Protein AF-A0AAD5PCF4-F1 (afdb_monomer_lite)

Sequence (160 aa):
MGFVSIPSSSSATEKKASASSRSYCHETSAQKLHASISFVRCLHQAKAIVGELENLHHSIDVFVTPSMISSIQAYLDTTFNKFIRLCKSLHILLERMYTQSYINNNRFESFKLDIATEWKRASHIRSATTHLLHHAMTRQQLQCSSPINHENNDNNNDHE

Foldseek 3Di:
DDDDDDDDDDDDDDDDPDDDPPPDDPPQQVVLVVLVVVLVVLLVVLVVLLVVLVVLLVPDDLPQDPVNLVVSLVVLVVSVVVSVVSLVVSVVSLVVCVVVVSDDPVVSVVSVVSSVVSVVSSVVSSVSSNVVSVVSVVVVVVVVPDDPPPPPPDDDDDDD

Radius of gyration: 38.48 Å; chains: 1; bounding box: 128×35×132 Å

Organism: NCBI:txid60185

Secondary structure (DSSP, 8-state):
---------------------------SSHHHHHHHHHHHHHHHHHHHHHHHHHHHHHH--TT--HHHHHHHHHHHHHHHHHHHHHHHHHHHHHHHHHHTTSS-HHHHHHHHHHHHHHHHHHHHHHHHHHHHHHHHHHHHHHHTT---------------

Structure (mmCIF, N/CA/C/O backbone):
data_AF-A0AAD5PCF4-F1
#
_entry.id   AF-A0AAD5PCF4-F1
#
loop_
_atom_site.group_PDB
_atom_site.id
_atom_site.type_symbol
_atom_site.label_atom_id
_atom_site.label_alt_id
_atom_site.label_comp_id
_atom_site.label_asym_id
_atom_site.label_entity_id
_atom_site.label_seq_id
_atom_site.pdbx_PDB_ins_code
_atom_site.Cartn_x
_atom_site.Cartn_y
_atom_site.Cartn_z
_atom_site.occupancy
_atom_site.B_iso_or_equiv
_atom_site.auth_seq_id
_atom_site.auth_comp_id
_atom_site.auth_asym_id
_atom_site.auth_atom_id
_atom_site.pdbx_PDB_model_num
ATOM 1 N N . MET A 1 1 ? -74.554 25.782 70.815 1.00 42.31 1 MET A N 1
ATOM 2 C CA . MET A 1 1 ? -75.052 24.390 70.781 1.00 42.31 1 MET A CA 1
ATOM 3 C C . MET A 1 1 ? -75.053 23.927 69.335 1.00 42.31 1 MET A C 1
ATOM 5 O O . MET A 1 1 ? -75.606 24.633 68.506 1.00 42.31 1 MET A O 1
ATOM 9 N N . GLY A 1 2 ? -74.400 22.805 69.040 1.00 39.12 2 GLY A N 1
ATOM 10 C CA . GLY A 1 2 ? -74.301 22.220 67.700 1.00 39.12 2 GLY A CA 1
ATOM 11 C C . GLY A 1 2 ? -73.126 21.248 67.654 1.00 39.12 2 GLY A C 1
ATOM 12 O O . GLY A 1 2 ? -71.978 21.675 67.656 1.00 39.12 2 GLY A O 1
ATOM 13 N N . PHE A 1 3 ? -73.434 19.958 67.750 1.00 38.50 3 PHE A N 1
ATOM 14 C CA . PHE A 1 3 ? -72.510 18.851 67.988 1.00 38.50 3 PHE A CA 1
ATOM 15 C C . PHE A 1 3 ? -71.717 18.428 66.734 1.00 38.50 3 PHE A C 1
ATOM 17 O O . PHE A 1 3 ? -72.280 18.301 65.655 1.00 38.50 3 PHE A O 1
ATOM 24 N N . VAL A 1 4 ? -70.418 18.183 66.952 1.00 45.78 4 VAL A N 1
ATOM 25 C CA . VAL A 1 4 ? -69.634 16.961 66.653 1.00 45.78 4 VAL A CA 1
ATOM 26 C C . VAL A 1 4 ? -69.819 16.273 65.291 1.00 45.78 4 VAL A C 1
ATOM 28 O O . VAL A 1 4 ? -70.884 15.733 65.015 1.00 45.78 4 VAL A O 1
ATOM 31 N N . SER A 1 5 ? -68.712 16.111 64.543 1.00 38.44 5 SER A N 1
ATOM 32 C CA . SER A 1 5 ? -68.189 14.795 64.099 1.00 38.44 5 SER A CA 1
ATOM 33 C C . SER A 1 5 ? -66.832 14.904 63.382 1.00 38.44 5 SER A C 1
ATOM 35 O O . SER A 1 5 ? -66.684 15.644 62.415 1.00 38.44 5 SER A O 1
ATOM 37 N N . ILE A 1 6 ? -65.860 14.121 63.864 1.00 44.09 6 ILE A N 1
ATOM 38 C CA . ILE A 1 6 ? -64.626 13.690 63.178 1.00 44.09 6 ILE A CA 1
ATOM 39 C C . ILE A 1 6 ? -64.839 12.214 62.796 1.00 44.09 6 ILE A C 1
ATOM 41 O O . ILE A 1 6 ? -65.450 11.483 63.579 1.00 44.09 6 ILE A O 1
ATOM 45 N N . PRO A 1 7 ? -64.358 11.762 61.626 1.00 50.09 7 PRO A N 1
ATOM 46 C CA . PRO A 1 7 ? -63.404 10.636 61.593 1.00 50.09 7 PRO A CA 1
ATOM 47 C C . PRO A 1 7 ? -62.241 10.926 60.615 1.00 50.09 7 PRO A C 1
ATOM 49 O O . PRO A 1 7 ? -62.443 11.477 59.540 1.00 50.09 7 PRO A O 1
ATOM 52 N N . SER A 1 8 ? -60.980 10.795 61.034 1.00 38.91 8 SER A N 1
ATOM 53 C CA . SER A 1 8 ? -60.128 9.586 61.027 1.00 38.91 8 SER A CA 1
ATOM 54 C C . SER A 1 8 ? -59.592 9.132 59.655 1.00 38.91 8 SER A C 1
ATOM 56 O O . SER A 1 8 ? -60.324 8.611 58.824 1.00 38.91 8 SER A O 1
ATOM 58 N N . SER A 1 9 ? -58.255 9.237 59.552 1.00 40.00 9 SER A N 1
ATOM 59 C CA . SER A 1 9 ? -57.271 8.307 58.950 1.00 40.00 9 SER A CA 1
ATOM 60 C C . SER A 1 9 ? -57.295 7.963 57.452 1.00 40.00 9 SER A C 1
ATOM 62 O O . SER A 1 9 ? -58.216 7.310 56.986 1.00 40.00 9 SER A O 1
ATOM 64 N N . SER A 1 10 ? -56.172 8.236 56.764 1.00 41.16 10 SER A N 1
ATOM 65 C CA . SER A 1 10 ? -55.361 7.238 56.020 1.00 41.16 10 SER A CA 1
ATOM 66 C C . SER A 1 10 ? -54.107 7.925 55.442 1.00 41.16 10 SER A C 1
ATOM 68 O O . SER A 1 10 ? -54.209 8.915 54.732 1.00 41.16 10 SER A O 1
ATOM 70 N N . SER A 1 11 ? -52.913 7.652 55.971 1.00 41.03 11 SER A N 1
ATOM 71 C CA . SER A 1 11 ? -51.968 6.592 55.570 1.00 41.03 11 SER A CA 1
ATOM 72 C C . SER A 1 11 ? -51.183 6.902 54.290 1.00 41.03 11 SER A C 1
ATOM 74 O O . SER A 1 11 ? -51.730 7.042 53.202 1.00 41.03 11 SER A O 1
ATOM 76 N N . ALA A 1 12 ? -49.868 6.967 54.479 1.00 46.66 12 ALA A N 1
ATOM 77 C CA . ALA A 1 12 ? -48.832 7.101 53.476 1.00 46.66 12 ALA A CA 1
ATOM 78 C C . ALA A 1 12 ? -48.782 5.928 52.478 1.00 46.66 12 ALA A C 1
ATOM 80 O O . ALA A 1 12 ? -49.347 4.863 52.708 1.00 46.66 12 ALA A O 1
ATOM 81 N N . THR A 1 13 ? -47.944 6.141 51.459 1.00 47.44 13 THR A N 1
ATOM 82 C CA . THR A 1 13 ? -47.433 5.215 50.433 1.00 47.44 13 THR A CA 1
ATOM 83 C C . THR A 1 13 ? -48.316 5.015 49.204 1.00 47.44 13 THR A C 1
ATOM 85 O O . THR A 1 13 ? -49.294 4.295 49.239 1.00 47.44 13 THR A O 1
ATOM 88 N N . GLU A 1 14 ? -47.887 5.591 48.077 1.00 42.53 14 GLU A N 1
ATOM 89 C CA . GLU A 1 14 ? -47.589 4.793 46.883 1.00 42.53 14 GLU A CA 1
ATOM 90 C C . GLU A 1 14 ? -46.768 5.610 45.874 1.00 42.53 14 GLU A C 1
ATOM 92 O O . GLU A 1 14 ? -47.250 6.482 45.152 1.00 42.53 14 GLU A O 1
ATOM 97 N N . LYS A 1 15 ? -45.471 5.287 45.826 1.00 50.97 15 LYS A N 1
ATOM 98 C CA . LYS A 1 15 ? -44.619 5.491 44.655 1.00 50.97 15 LYS A CA 1
ATOM 99 C C . LYS A 1 15 ? -45.240 4.710 43.497 1.00 50.97 15 LYS A C 1
ATOM 101 O O . LYS A 1 15 ? -45.105 3.491 43.455 1.00 50.97 15 LYS A O 1
ATOM 106 N N . LYS A 1 16 ? -45.819 5.397 42.516 1.00 46.31 16 LYS A N 1
ATOM 107 C CA . LYS A 1 16 ? -46.051 4.814 41.191 1.00 46.31 16 LYS A CA 1
ATOM 108 C C . LYS A 1 16 ? -45.002 5.345 40.226 1.00 46.31 16 LYS A C 1
ATOM 110 O O . LYS A 1 16 ? -45.181 6.340 39.532 1.00 46.31 16 LYS A O 1
ATOM 115 N N . ALA A 1 17 ? -43.864 4.655 40.243 1.00 46.94 17 ALA A N 1
ATOM 116 C CA . ALA A 1 17 ? -42.947 4.625 39.121 1.00 46.94 17 ALA A CA 1
ATOM 117 C C . ALA A 1 17 ? -43.716 4.053 37.924 1.00 46.94 17 ALA A C 1
ATOM 119 O O . ALA A 1 17 ? -44.019 2.862 37.893 1.00 46.94 17 ALA A O 1
ATOM 120 N N . SER A 1 18 ? -44.074 4.909 36.969 1.00 48.66 18 SER A N 1
ATOM 121 C CA . SER A 1 18 ? -44.573 4.443 35.682 1.00 48.66 18 SER A CA 1
ATOM 122 C C . SER A 1 18 ? -43.368 4.147 34.796 1.00 48.66 18 SER A C 1
ATOM 124 O O . SER A 1 18 ? -42.566 5.030 34.484 1.00 48.66 18 SER A O 1
ATOM 126 N N . ALA A 1 19 ? -43.223 2.857 34.500 1.00 49.22 19 ALA A N 1
ATOM 127 C CA . ALA A 1 19 ? -42.225 2.235 33.646 1.00 49.22 19 ALA A CA 1
ATOM 128 C C . ALA A 1 19 ? -42.011 3.051 32.357 1.00 49.22 19 ALA A C 1
ATOM 130 O O . ALA A 1 19 ? -42.943 3.377 31.635 1.00 49.22 19 ALA A O 1
ATOM 131 N N . SER A 1 20 ? -40.789 3.503 32.088 1.00 49.22 20 SER A N 1
ATOM 132 C CA . SER A 1 20 ? -39.790 2.701 31.376 1.00 49.22 20 SER A CA 1
ATOM 133 C C . SER A 1 20 ? -40.306 2.162 30.036 1.00 49.22 20 SER A C 1
ATOM 135 O O . SER A 1 20 ? -40.580 0.977 29.900 1.00 49.22 20 SER A O 1
ATOM 137 N N . SER A 1 21 ? -40.296 3.016 29.012 1.00 43.09 21 SER A N 1
ATOM 138 C CA . SER A 1 21 ? -39.834 2.601 27.679 1.00 43.09 21 SER A CA 1
ATOM 139 C C . SER A 1 21 ? -38.385 3.047 27.511 1.00 43.09 21 SER A C 1
ATOM 141 O O . SER A 1 21 ? -38.020 3.882 26.689 1.00 43.09 21 SER A O 1
ATOM 143 N N . ARG A 1 22 ? -37.544 2.501 28.390 1.00 44.94 22 ARG A N 1
ATOM 144 C CA . ARG A 1 22 ? -36.097 2.471 28.244 1.00 44.94 22 ARG A CA 1
ATOM 145 C C . ARG A 1 22 ? -35.776 1.539 27.068 1.00 44.94 22 ARG A C 1
ATOM 147 O O . ARG A 1 22 ? -35.566 0.349 27.265 1.00 44.94 22 ARG A O 1
ATOM 154 N N . SER A 1 23 ? -35.722 2.083 25.852 1.00 41.94 23 SER A N 1
ATOM 155 C CA . SER A 1 23 ? -35.051 1.453 24.705 1.00 41.94 23 SER A CA 1
ATOM 156 C C . SER A 1 23 ? -33.542 1.431 24.976 1.00 41.94 23 SER A C 1
ATOM 158 O O . SER A 1 23 ? -32.796 2.276 24.489 1.00 41.94 23 SER A O 1
ATOM 160 N N . TYR A 1 24 ? -33.089 0.528 25.845 1.00 45.25 24 TYR A N 1
ATOM 161 C CA . TYR A 1 24 ? -31.673 0.373 26.165 1.00 45.25 24 TYR A CA 1
ATOM 162 C C . TYR A 1 24 ? -31.064 -0.660 25.219 1.00 45.25 24 TYR A C 1
ATOM 164 O O . TYR A 1 24 ? -31.186 -1.864 25.405 1.00 45.25 24 TYR A O 1
ATOM 172 N N . CYS A 1 25 ? -30.408 -0.125 24.191 1.00 46.97 25 CYS A N 1
ATOM 173 C CA . CYS A 1 25 ? -29.081 -0.528 23.738 1.00 46.97 25 CYS A CA 1
ATOM 174 C C . CYS A 1 25 ? -28.817 -2.037 23.602 1.00 46.97 25 CYS A C 1
ATOM 176 O O . CYS A 1 25 ? -27.938 -2.577 24.270 1.00 46.97 25 CYS A O 1
ATOM 178 N N . HIS A 1 26 ? -29.443 -2.691 22.623 1.00 45.88 26 HIS A N 1
ATOM 179 C CA . HIS A 1 26 ? -28.928 -3.960 22.082 1.00 45.88 26 HIS A CA 1
ATOM 180 C C . HIS A 1 26 ? -27.816 -3.747 21.033 1.00 45.88 26 HIS A C 1
ATOM 182 O O . HIS A 1 26 ? -27.588 -4.556 20.137 1.00 45.88 26 HIS A O 1
ATOM 188 N N . GLU A 1 27 ? -27.110 -2.624 21.139 1.00 55.06 27 GLU A N 1
ATOM 189 C CA . GLU A 1 27 ? -26.224 -2.088 20.109 1.00 55.06 27 GLU A CA 1
ATOM 190 C C . GLU A 1 27 ? -24.753 -2.545 20.281 1.00 55.06 27 GLU A C 1
ATOM 192 O O . GLU A 1 27 ? -23.856 -2.189 19.526 1.00 55.06 27 GLU A O 1
ATOM 197 N N . THR A 1 28 ? -24.478 -3.399 21.267 1.00 69.75 28 THR A N 1
ATOM 198 C CA . THR A 1 28 ? -23.172 -3.447 21.946 1.00 69.75 28 THR A CA 1
ATOM 199 C C . THR A 1 28 ? -22.238 -4.606 21.571 1.00 69.75 28 THR A C 1
ATOM 201 O O . THR A 1 28 ? -21.072 -4.578 21.962 1.00 69.75 28 THR A O 1
ATOM 204 N N . SER A 1 29 ? -22.673 -5.590 20.775 1.00 74.88 29 SER A N 1
ATOM 205 C CA . SER A 1 29 ? -21.820 -6.718 20.332 1.00 74.88 29 SER A CA 1
ATOM 206 C C . SER A 1 29 ? -21.779 -6.877 18.811 1.00 74.88 29 S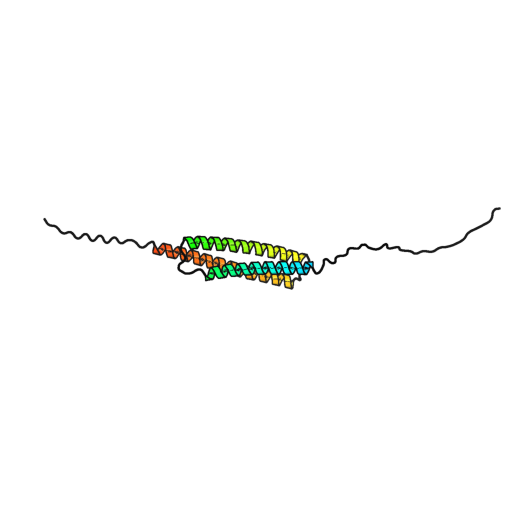ER A C 1
ATOM 208 O O . SER A 1 29 ? -20.699 -6.946 18.219 1.00 74.88 29 SER A O 1
ATOM 210 N N . ALA A 1 30 ? -22.942 -6.822 18.153 1.00 84.06 30 ALA A N 1
ATOM 211 C CA . ALA A 1 30 ? -23.038 -6.935 16.698 1.00 84.06 30 ALA A CA 1
ATOM 212 C C . ALA A 1 30 ? -22.248 -5.830 15.973 1.00 84.06 30 ALA A C 1
ATOM 214 O O . ALA A 1 30 ? -21.545 -6.110 15.004 1.00 84.06 30 ALA A O 1
ATOM 215 N N . GLN A 1 31 ? -22.279 -4.592 16.481 1.00 82.75 31 GLN A N 1
ATOM 216 C CA . GLN A 1 31 ? -21.505 -3.484 15.912 1.00 82.75 31 GLN A CA 1
ATOM 217 C C . GLN A 1 31 ? -19.993 -3.659 16.093 1.00 82.75 31 GLN A C 1
ATOM 219 O O . GLN A 1 31 ? -19.235 -3.406 15.157 1.00 82.75 31 GLN A O 1
ATOM 224 N N . LYS A 1 32 ? -19.547 -4.153 17.259 1.00 86.31 32 LYS A N 1
ATOM 225 C CA . LYS A 1 32 ? -18.126 -4.450 17.521 1.00 86.31 32 LYS A CA 1
ATOM 226 C C . LYS A 1 32 ? -17.601 -5.512 16.559 1.00 86.31 32 LYS A C 1
ATOM 228 O O . LYS A 1 32 ? -16.517 -5.364 15.987 1.00 86.31 32 LYS A O 1
ATOM 233 N N . LEU A 1 33 ? -18.394 -6.565 16.359 1.00 87.25 33 LEU A N 1
ATOM 234 C CA . LEU A 1 33 ? -18.087 -7.644 15.430 1.00 87.25 33 LEU A CA 1
ATOM 235 C C . LEU A 1 33 ? -18.060 -7.136 13.985 1.00 87.25 33 LEU A C 1
ATOM 237 O O . LEU A 1 33 ? -17.086 -7.376 13.277 1.00 87.25 33 LEU A O 1
ATOM 241 N N . HIS A 1 34 ? -19.071 -6.372 13.567 1.00 88.81 34 HIS A N 1
ATOM 242 C CA . HIS A 1 34 ? -19.147 -5.807 12.221 1.00 88.81 34 HIS A CA 1
ATOM 243 C C . HIS A 1 34 ? -17.971 -4.865 11.914 1.00 88.81 34 HIS A C 1
ATOM 245 O O . HIS A 1 34 ? -17.368 -4.957 10.842 1.00 88.81 34 HIS A O 1
ATOM 251 N N . ALA A 1 35 ? -17.595 -3.997 12.859 1.00 88.75 35 ALA A N 1
ATOM 252 C CA . ALA A 1 35 ? -16.436 -3.115 12.725 1.00 88.75 35 ALA A CA 1
ATOM 253 C C . ALA A 1 35 ? -15.130 -3.914 12.598 1.00 88.75 35 ALA A C 1
ATOM 255 O O . ALA A 1 35 ? -14.340 -3.662 11.691 1.00 88.75 35 ALA A O 1
ATOM 256 N N . SER A 1 36 ? -14.948 -4.936 13.439 1.00 89.56 36 SER A N 1
ATOM 257 C CA . SER A 1 36 ? -13.776 -5.818 13.382 1.00 89.56 36 SER A CA 1
ATOM 258 C C . SER A 1 36 ? -13.689 -6.585 12.062 1.00 89.56 36 SER A C 1
ATOM 260 O O . SER A 1 36 ? -12.617 -6.651 11.466 1.00 89.56 36 SER A O 1
ATOM 262 N N . ILE A 1 37 ? -14.807 -7.123 11.566 1.00 90.75 37 ILE A N 1
ATOM 263 C CA . ILE A 1 37 ? -14.866 -7.807 10.266 1.00 90.75 37 ILE A CA 1
ATOM 264 C C . ILE A 1 37 ? -14.515 -6.832 9.139 1.00 90.75 37 ILE A C 1
ATOM 266 O O . ILE A 1 37 ? -13.705 -7.158 8.275 1.00 90.75 37 ILE A O 1
ATOM 270 N N . SER A 1 38 ? -15.090 -5.629 9.156 1.00 90.44 38 SER A N 1
ATOM 271 C CA . SER A 1 38 ? -14.829 -4.601 8.141 1.00 90.44 38 SER A CA 1
ATOM 272 C C . SER A 1 38 ? -13.357 -4.191 8.122 1.00 90.44 38 SER A C 1
ATOM 274 O O . SER A 1 38 ? -12.755 -4.102 7.052 1.00 90.44 38 SER A O 1
ATOM 276 N N . PHE A 1 39 ? -12.754 -4.020 9.302 1.00 94.62 39 PHE A N 1
ATOM 277 C CA . PHE A 1 39 ? -11.331 -3.734 9.442 1.00 94.62 39 PHE A CA 1
ATOM 278 C C . PHE A 1 39 ? -10.469 -4.857 8.861 1.00 94.62 39 PHE A C 1
ATOM 280 O O . PHE A 1 39 ? -9.618 -4.598 8.014 1.00 94.62 39 PHE A O 1
ATOM 287 N N . VAL A 1 40 ? -10.729 -6.111 9.245 1.00 95.06 40 VAL A N 1
ATOM 288 C CA . VAL A 1 40 ? -9.964 -7.270 8.755 1.00 95.06 40 VAL A CA 1
ATOM 289 C C . VAL A 1 40 ? -10.090 -7.423 7.238 1.00 95.06 40 VAL A C 1
ATOM 291 O O . VAL A 1 40 ? -9.096 -7.694 6.568 1.00 95.06 40 VAL A O 1
ATOM 294 N N . ARG A 1 41 ? -11.278 -7.192 6.665 1.00 94.62 41 ARG A N 1
ATOM 295 C CA . ARG A 1 41 ? -11.478 -7.213 5.206 1.00 94.62 41 ARG A CA 1
ATOM 296 C C . ARG A 1 41 ? -10.662 -6.131 4.503 1.00 94.62 41 ARG A C 1
ATOM 298 O O . ARG A 1 41 ? -10.036 -6.415 3.487 1.00 94.62 41 ARG A O 1
ATOM 305 N N . CYS A 1 42 ? -10.638 -4.918 5.049 1.00 95.00 42 CYS A N 1
ATOM 306 C CA . CYS A 1 42 ? -9.844 -3.819 4.502 1.00 95.00 42 CYS A CA 1
ATOM 307 C C . CYS A 1 42 ? -8.332 -4.094 4.632 1.00 95.00 42 CYS A C 1
ATOM 309 O O . CYS A 1 42 ? -7.572 -3.866 3.693 1.00 95.00 42 CYS A O 1
ATOM 311 N N . LEU A 1 43 ? -7.892 -4.691 5.746 1.00 96.88 43 LEU A N 1
ATOM 312 C CA . LEU A 1 43 ? -6.502 -5.1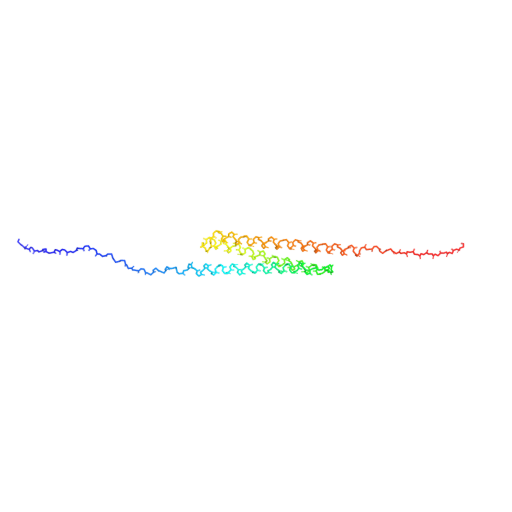07 5.938 1.00 96.88 43 LEU A CA 1
ATOM 313 C C . LEU A 1 43 ? -6.106 -6.193 4.930 1.00 96.88 43 LEU A C 1
ATOM 315 O O . LEU A 1 43 ? -5.024 -6.137 4.353 1.00 96.88 43 LEU A O 1
ATOM 319 N N . HIS A 1 44 ? -6.996 -7.148 4.662 1.00 96.88 44 HIS A N 1
ATOM 320 C CA . HIS A 1 44 ? -6.778 -8.164 3.636 1.00 96.88 44 HIS A CA 1
ATOM 321 C C . HIS A 1 44 ? -6.664 -7.555 2.230 1.00 96.88 44 HIS A C 1
ATOM 323 O O . HIS A 1 44 ? -5.819 -7.977 1.447 1.00 96.88 44 HIS A O 1
ATOM 329 N N . GLN A 1 45 ? -7.467 -6.537 1.906 1.00 96.88 45 GLN A N 1
ATOM 330 C CA . GLN A 1 45 ? -7.331 -5.802 0.643 1.00 96.88 45 GLN A CA 1
ATOM 331 C C . GLN A 1 45 ? -5.980 -5.085 0.541 1.00 96.88 45 GLN A C 1
ATOM 333 O O . GLN A 1 45 ? -5.344 -5.138 -0.508 1.00 96.88 45 GLN A O 1
ATOM 338 N N . ALA A 1 46 ? -5.511 -4.465 1.628 1.00 97.56 46 ALA A N 1
ATOM 339 C CA . ALA A 1 46 ? -4.183 -3.860 1.659 1.00 97.56 46 ALA A CA 1
ATOM 340 C C . ALA A 1 46 ? -3.087 -4.910 1.398 1.00 97.56 46 ALA A C 1
ATOM 342 O O . ALA A 1 46 ? -2.238 -4.690 0.539 1.00 97.56 46 ALA A O 1
ATOM 343 N N . LYS A 1 47 ? -3.161 -6.078 2.052 1.00 97.94 47 LYS A N 1
ATOM 344 C CA . LYS A 1 47 ? -2.244 -7.212 1.824 1.00 97.94 47 LYS A CA 1
ATOM 345 C C . LYS A 1 47 ? -2.264 -7.714 0.381 1.00 97.94 47 LYS A C 1
ATOM 347 O O . LYS A 1 47 ? -1.207 -7.990 -0.177 1.00 97.94 47 LYS A O 1
ATOM 352 N N . ALA A 1 48 ? -3.445 -7.808 -0.229 1.00 98.06 48 ALA A N 1
ATOM 353 C CA . ALA A 1 48 ? -3.581 -8.215 -1.625 1.00 98.06 48 ALA A CA 1
ATOM 354 C C . ALA A 1 48 ? -2.853 -7.243 -2.566 1.00 98.06 48 ALA A C 1
ATOM 356 O O . ALA A 1 48 ? -2.091 -7.684 -3.419 1.00 98.06 48 ALA A O 1
ATOM 357 N N . ILE A 1 49 ? -2.996 -5.932 -2.344 1.00 97.75 49 ILE A N 1
ATOM 358 C CA . ILE A 1 49 ? -2.280 -4.919 -3.131 1.00 97.75 49 ILE A CA 1
ATOM 359 C C . ILE A 1 49 ? -0.764 -5.029 -2.938 1.00 97.75 49 ILE A C 1
ATOM 361 O O . ILE A 1 49 ? -0.021 -4.915 -3.908 1.00 97.75 49 ILE A O 1
ATOM 365 N N . VAL A 1 50 ? -0.282 -5.276 -1.714 1.00 97.94 50 VAL A N 1
ATOM 366 C CA . VAL A 1 50 ? 1.154 -5.531 -1.494 1.00 97.94 50 VAL A CA 1
ATOM 367 C C . VAL A 1 50 ? 1.613 -6.757 -2.285 1.00 97.94 50 VAL A C 1
ATOM 369 O O . VAL A 1 50 ? 2.644 -6.689 -2.944 1.00 97.94 50 VAL A O 1
ATOM 372 N N . GLY A 1 51 ? 0.824 -7.834 -2.295 1.00 97.62 51 GLY A N 1
ATOM 373 C CA . GLY A 1 51 ? 1.095 -9.014 -3.119 1.00 97.62 51 GLY A CA 1
ATOM 374 C C . GLY A 1 51 ? 1.132 -8.712 -4.622 1.00 97.62 51 GLY A C 1
ATOM 375 O O . GLY A 1 51 ? 2.011 -9.203 -5.322 1.00 97.62 51 GLY A O 1
ATOM 376 N N . GLU A 1 52 ? 0.243 -7.857 -5.130 1.00 97.12 52 GLU A N 1
ATOM 377 C CA . GLU A 1 52 ? 0.289 -7.399 -6.527 1.00 97.12 52 GLU A CA 1
ATOM 378 C C . GLU A 1 52 ? 1.575 -6.622 -6.838 1.00 97.12 52 GLU A C 1
ATOM 380 O O . GLU A 1 52 ? 2.181 -6.832 -7.888 1.00 97.12 52 GLU A O 1
ATOM 385 N N . LEU A 1 53 ? 2.011 -5.746 -5.926 1.00 97.12 53 LEU A N 1
ATOM 386 C CA . LEU A 1 53 ? 3.264 -5.002 -6.071 1.00 97.12 53 LEU A CA 1
ATOM 387 C C . LEU A 1 53 ? 4.483 -5.931 -6.062 1.00 97.12 53 LEU A C 1
ATOM 389 O O . LEU A 1 53 ? 5.422 -5.712 -6.825 1.00 97.12 53 LEU A O 1
ATOM 393 N N . GLU A 1 54 ? 4.478 -6.972 -5.230 1.00 96.88 54 GLU A N 1
ATOM 394 C CA . GLU A 1 54 ? 5.535 -7.987 -5.237 1.00 96.88 54 GLU A CA 1
ATOM 395 C C . GLU A 1 54 ? 5.542 -8.800 -6.517 1.00 96.88 54 GLU A C 1
ATOM 397 O O . GLU A 1 54 ? 6.603 -9.016 -7.092 1.00 96.88 54 GLU A O 1
ATOM 402 N N . ASN A 1 55 ? 4.381 -9.252 -6.981 1.00 95.81 55 ASN A N 1
ATOM 403 C CA . ASN A 1 55 ? 4.291 -10.011 -8.223 1.00 95.81 55 ASN A CA 1
ATOM 404 C C . ASN A 1 55 ? 4.796 -9.178 -9.400 1.00 95.81 55 ASN A C 1
ATOM 406 O O . ASN A 1 55 ? 5.559 -9.681 -10.221 1.00 95.81 55 ASN A O 1
ATOM 410 N N . LEU A 1 56 ? 4.441 -7.888 -9.431 1.00 94.62 56 LEU A N 1
ATOM 411 C CA . LEU A 1 56 ? 5.008 -6.948 -10.386 1.00 94.62 56 LEU A CA 1
ATOM 412 C C . LEU A 1 56 ? 6.532 -6.922 -10.268 1.00 94.62 56 LEU A C 1
ATOM 414 O O . LEU A 1 56 ? 7.201 -7.157 -11.265 1.00 94.62 56 LEU A O 1
ATOM 418 N N . HIS A 1 57 ? 7.076 -6.696 -9.070 1.00 94.69 57 HIS A N 1
ATOM 419 C CA . HIS A 1 57 ? 8.519 -6.636 -8.837 1.00 94.69 57 HIS A CA 1
ATOM 420 C C . HIS A 1 57 ? 9.260 -7.874 -9.364 1.00 94.69 57 HIS A C 1
ATOM 422 O O . HIS A 1 57 ? 10.256 -7.730 -10.066 1.00 94.69 57 HIS A O 1
ATOM 428 N N . HIS A 1 58 ? 8.748 -9.075 -9.083 1.00 93.25 58 HIS A N 1
ATOM 429 C CA . HIS A 1 58 ? 9.345 -10.330 -9.548 1.00 93.25 58 HIS A CA 1
ATOM 430 C C . HIS A 1 58 ? 9.186 -10.562 -11.056 1.00 93.25 58 HIS A C 1
ATOM 432 O O . HIS A 1 58 ? 9.980 -11.287 -11.644 1.00 93.25 58 HIS A O 1
ATOM 438 N N . SER A 1 59 ? 8.165 -9.973 -11.685 1.00 91.19 59 SER A N 1
ATOM 439 C CA . SER A 1 59 ? 7.915 -10.122 -13.124 1.00 91.19 59 SER A CA 1
ATOM 440 C C . SER A 1 59 ? 8.793 -9.232 -14.009 1.00 91.19 59 SER A C 1
ATOM 442 O O . SER A 1 59 ? 8.796 -9.402 -15.228 1.00 91.19 59 SER A O 1
ATOM 444 N N . ILE A 1 60 ? 9.515 -8.267 -13.429 1.00 91.12 60 ILE A N 1
ATOM 445 C CA . ILE A 1 60 ? 10.358 -7.357 -14.205 1.00 91.12 60 ILE A CA 1
ATOM 446 C C . ILE A 1 60 ? 11.663 -8.070 -14.569 1.00 91.12 60 ILE A C 1
ATOM 448 O O . ILE A 1 60 ? 12.502 -8.335 -13.712 1.00 91.12 60 ILE A O 1
ATOM 452 N N . ASP A 1 61 ? 11.824 -8.351 -15.859 1.00 78.75 61 ASP A N 1
ATOM 453 C CA . ASP A 1 61 ? 12.999 -9.011 -16.433 1.00 78.75 61 ASP A CA 1
ATOM 454 C C . ASP A 1 61 ? 14.029 -7.998 -16.985 1.00 78.75 61 ASP A C 1
ATOM 456 O O . ASP A 1 61 ? 13.786 -6.795 -17.072 1.00 78.75 61 ASP A O 1
ATOM 460 N N . VAL A 1 62 ? 15.203 -8.476 -17.393 1.00 70.75 62 VAL A N 1
ATOM 461 C CA . VAL A 1 62 ? 16.322 -7.683 -17.927 1.00 70.75 62 VAL A CA 1
ATOM 462 C C . VAL A 1 62 ? 15.981 -6.999 -19.265 1.00 70.75 62 VAL A C 1
ATOM 464 O O . VAL A 1 62 ? 16.608 -6.001 -19.619 1.00 70.75 62 VAL A O 1
ATOM 467 N N . PHE A 1 63 ? 14.962 -7.473 -19.992 1.00 75.56 63 PHE A N 1
ATOM 468 C CA . PHE A 1 63 ? 14.602 -7.007 -21.342 1.00 75.56 63 PHE A CA 1
ATOM 469 C C . PHE A 1 63 ? 13.504 -5.927 -21.397 1.00 75.56 63 PHE A C 1
ATOM 471 O O . PHE A 1 63 ? 12.844 -5.753 -22.421 1.00 75.56 63 PHE A O 1
ATOM 478 N N . VAL A 1 64 ? 13.278 -5.183 -20.315 1.00 85.75 64 VAL A N 1
ATOM 479 C CA . VAL A 1 64 ? 12.219 -4.159 -20.265 1.00 85.75 64 VAL A CA 1
ATOM 480 C C . VAL A 1 64 ? 12.573 -2.973 -21.164 1.00 85.75 64 VAL A C 1
ATOM 482 O O . VAL A 1 64 ? 13.581 -2.306 -20.951 1.00 85.75 64 VAL A O 1
ATOM 485 N N . THR A 1 65 ? 11.736 -2.670 -22.155 1.00 88.25 65 THR A N 1
ATOM 486 C CA . THR A 1 65 ? 11.935 -1.532 -23.071 1.00 88.25 65 THR A CA 1
ATOM 487 C C . THR A 1 65 ? 11.596 -0.188 -22.406 1.00 88.25 65 THR A C 1
ATOM 489 O O . THR A 1 65 ? 10.840 -0.163 -21.431 1.00 88.25 65 THR A O 1
ATOM 492 N N . PRO A 1 66 ? 12.055 0.965 -22.934 1.00 86.12 66 PRO A N 1
ATOM 493 C CA . PRO A 1 66 ? 11.775 2.268 -22.323 1.00 86.12 66 PRO A CA 1
ATOM 494 C C . PRO A 1 66 ? 10.277 2.575 -22.180 1.00 86.12 66 PRO A C 1
ATOM 496 O O . PRO A 1 66 ? 9.844 3.112 -21.162 1.00 86.12 66 PRO A O 1
ATOM 499 N N . SER A 1 67 ? 9.461 2.194 -23.169 1.00 87.50 67 SER A N 1
ATOM 500 C CA . SER A 1 67 ? 8.004 2.382 -23.122 1.00 87.50 67 SER A CA 1
ATOM 501 C C . SER A 1 67 ? 7.335 1.502 -22.059 1.00 87.50 67 SER A C 1
ATOM 503 O O . SER A 1 67 ? 6.371 1.925 -21.409 1.00 87.50 67 SER A O 1
ATOM 505 N N . MET A 1 68 ? 7.872 0.300 -21.821 1.00 92.12 68 MET A N 1
ATOM 506 C CA . MET A 1 68 ? 7.443 -0.560 -20.720 1.00 92.12 68 MET A CA 1
ATOM 507 C C . MET A 1 68 ? 7.845 0.027 -19.368 1.00 92.12 68 MET A C 1
ATOM 509 O O . MET A 1 68 ? 7.022 0.007 -18.459 1.00 92.12 68 MET A O 1
ATOM 513 N N . ILE A 1 69 ? 9.044 0.612 -19.234 1.00 92.06 69 ILE A N 1
ATOM 514 C CA . ILE A 1 69 ? 9.492 1.258 -17.987 1.00 92.06 69 ILE A CA 1
ATOM 515 C C . ILE A 1 69 ? 8.487 2.323 -17.539 1.00 92.06 69 ILE A C 1
ATOM 517 O O . ILE A 1 69 ? 8.030 2.289 -16.396 1.00 92.06 69 ILE A O 1
ATOM 521 N N . SER A 1 70 ? 8.087 3.233 -18.434 1.00 92.31 70 SER A N 1
ATOM 522 C CA . SER A 1 70 ? 7.099 4.270 -18.103 1.00 92.31 70 SER A CA 1
ATOM 523 C C . SER A 1 70 ? 5.747 3.679 -17.694 1.00 92.31 70 SER A C 1
ATOM 525 O O . SER A 1 70 ? 5.128 4.152 -16.741 1.00 92.31 70 SER A O 1
ATOM 527 N N . SER A 1 71 ? 5.307 2.619 -18.375 1.00 94.44 71 SER A N 1
ATOM 528 C CA . SER A 1 71 ? 4.040 1.939 -18.078 1.00 94.44 71 SER A CA 1
ATOM 529 C C . SER A 1 71 ? 4.069 1.235 -16.716 1.00 94.44 71 SER A C 1
ATOM 531 O O . SER A 1 71 ? 3.131 1.363 -15.928 1.00 94.44 71 SER A O 1
ATOM 533 N N . ILE A 1 72 ? 5.168 0.540 -16.403 1.00 95.25 72 ILE A N 1
ATOM 534 C CA . ILE A 1 72 ? 5.379 -0.140 -15.120 1.00 95.25 72 ILE A CA 1
ATOM 535 C C . ILE A 1 72 ? 5.456 0.889 -13.990 1.00 95.25 72 ILE A C 1
ATOM 537 O O . ILE A 1 72 ? 4.811 0.701 -12.960 1.00 95.25 72 ILE A O 1
ATOM 541 N N . GLN A 1 73 ? 6.178 1.996 -14.184 1.00 95.38 73 GLN A N 1
ATOM 542 C CA . GLN A 1 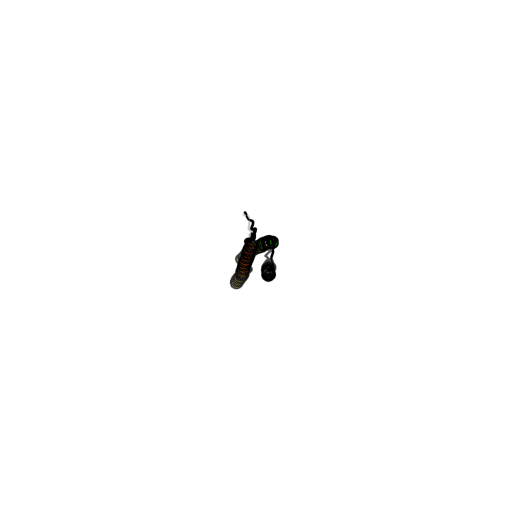73 ? 6.274 3.070 -13.195 1.00 95.38 73 GLN A CA 1
ATOM 543 C C . GLN A 1 73 ? 4.896 3.683 -12.897 1.00 95.38 73 GLN A C 1
ATOM 545 O O . GLN A 1 73 ? 4.518 3.824 -11.734 1.00 95.38 73 GLN A O 1
ATOM 550 N N . ALA A 1 74 ? 4.106 3.982 -13.933 1.00 96.25 74 ALA A N 1
ATOM 551 C CA . ALA A 1 74 ? 2.759 4.524 -13.769 1.00 96.25 74 ALA A CA 1
ATOM 552 C C . ALA A 1 74 ? 1.830 3.555 -13.016 1.00 96.25 74 ALA A C 1
ATOM 554 O O . ALA A 1 74 ? 1.067 3.975 -12.137 1.00 96.25 74 ALA A O 1
ATOM 555 N N . TYR A 1 75 ? 1.908 2.257 -13.325 1.00 96.94 75 TYR A N 1
ATOM 556 C CA . TYR A 1 75 ? 1.165 1.227 -12.603 1.00 96.94 75 TYR A CA 1
ATOM 557 C C . TYR A 1 75 ? 1.613 1.128 -11.139 1.00 96.94 75 TYR A C 1
ATOM 559 O O . TYR A 1 75 ? 0.767 1.159 -10.244 1.00 96.94 75 TYR A O 1
ATOM 567 N N . LEU A 1 76 ? 2.925 1.079 -10.885 1.00 97.19 76 LEU A N 1
ATOM 568 C CA . LEU A 1 76 ? 3.511 1.036 -9.545 1.00 97.19 76 LEU A CA 1
ATOM 569 C C . LEU A 1 76 ? 3.020 2.206 -8.688 1.00 97.19 76 LEU A C 1
ATOM 571 O O . LEU A 1 76 ? 2.512 1.990 -7.587 1.00 97.19 76 LEU A O 1
ATOM 575 N N . ASP A 1 77 ? 3.118 3.435 -9.194 1.00 97.31 77 ASP A N 1
ATOM 576 C CA . ASP A 1 77 ? 2.696 4.626 -8.457 1.00 97.31 77 ASP A CA 1
ATOM 577 C C . ASP A 1 77 ? 1.180 4.650 -8.240 1.00 97.31 77 ASP A C 1
ATOM 579 O O . ASP A 1 77 ? 0.710 4.967 -7.145 1.00 97.31 77 ASP A O 1
ATOM 583 N N . THR A 1 78 ? 0.388 4.259 -9.240 1.00 97.94 78 THR A N 1
ATOM 584 C CA . THR A 1 78 ? -1.074 4.184 -9.107 1.00 97.94 78 THR A CA 1
ATOM 585 C C . THR A 1 78 ? -1.485 3.177 -8.035 1.00 97.94 78 THR A C 1
ATOM 587 O O . THR A 1 78 ? -2.296 3.487 -7.158 1.00 97.94 78 THR A O 1
ATOM 590 N N . THR A 1 79 ? -0.917 1.976 -8.076 1.00 97.75 79 THR A N 1
ATOM 591 C CA . THR A 1 79 ? -1.233 0.882 -7.155 1.00 97.75 79 THR A CA 1
ATOM 592 C C . THR A 1 79 ? -0.724 1.177 -5.745 1.00 97.75 79 THR A C 1
ATOM 594 O O . THR A 1 79 ? -1.465 1.011 -4.773 1.00 97.75 79 THR A O 1
ATOM 597 N N . PHE A 1 80 ? 0.473 1.751 -5.610 1.00 97.88 80 PHE A N 1
ATOM 598 C CA . PHE A 1 80 ? 0.985 2.205 -4.319 1.00 97.88 80 PHE A CA 1
ATOM 599 C C . PHE A 1 80 ? 0.136 3.337 -3.724 1.00 97.88 80 PHE A C 1
ATOM 601 O O . PHE A 1 80 ? -0.164 3.336 -2.533 1.00 97.88 80 PHE A O 1
ATOM 608 N N . ASN A 1 81 ? -0.347 4.277 -4.540 1.00 97.81 81 ASN A N 1
ATOM 609 C CA . ASN A 1 81 ? -1.254 5.322 -4.067 1.00 97.81 81 ASN A CA 1
ATOM 610 C C . ASN A 1 81 ? -2.595 4.757 -3.570 1.00 97.81 81 ASN A C 1
ATOM 612 O O . ASN A 1 81 ? -3.136 5.256 -2.578 1.00 97.81 81 ASN A O 1
ATOM 616 N N . LYS A 1 82 ? -3.127 3.703 -4.207 1.00 97.06 82 LYS A N 1
ATOM 617 C CA . LYS A 1 82 ? -4.301 2.973 -3.689 1.00 97.06 82 LYS A CA 1
ATOM 618 C C . LYS A 1 82 ? -4.001 2.359 -2.321 1.00 97.06 82 LYS A C 1
ATOM 620 O O . LYS A 1 82 ? -4.795 2.536 -1.397 1.00 97.06 82 LYS A O 1
ATOM 625 N N . PHE A 1 83 ? -2.839 1.723 -2.171 1.00 98.00 83 PHE A N 1
ATOM 626 C CA . PHE A 1 83 ? -2.379 1.179 -0.893 1.00 98.00 83 PHE A CA 1
ATOM 627 C C . PHE A 1 83 ? -2.297 2.256 0.202 1.00 98.00 83 PHE A C 1
ATOM 629 O O . PHE A 1 83 ? -2.885 2.081 1.268 1.00 98.00 83 PHE A O 1
ATOM 636 N N . ILE A 1 84 ? -1.690 3.419 -0.075 1.00 97.56 84 ILE A N 1
ATOM 637 C CA . ILE A 1 84 ? -1.619 4.536 0.887 1.00 97.56 84 ILE A CA 1
ATOM 638 C C . ILE A 1 84 ? -3.018 4.955 1.356 1.00 97.56 84 ILE A C 1
ATOM 640 O O . ILE A 1 84 ? -3.241 5.168 2.550 1.00 97.56 84 ILE A O 1
ATOM 644 N N . ARG A 1 85 ? -3.972 5.099 0.427 1.00 96.81 85 ARG A N 1
ATOM 645 C CA . ARG A 1 85 ? -5.352 5.496 0.756 1.00 96.81 85 ARG A CA 1
ATOM 646 C C . ARG A 1 85 ? -6.037 4.465 1.657 1.00 96.81 85 ARG A C 1
ATOM 648 O O . ARG A 1 85 ? -6.744 4.852 2.591 1.00 96.81 85 ARG A O 1
ATOM 655 N N . LEU A 1 86 ? -5.797 3.177 1.421 1.00 96.19 86 LEU A N 1
ATOM 656 C CA . LEU A 1 86 ? -6.317 2.104 2.268 1.00 96.19 86 LEU A CA 1
ATOM 657 C C . LEU A 1 86 ? -5.666 2.095 3.651 1.00 96.19 86 LEU A C 1
ATOM 659 O O . LEU A 1 86 ? -6.393 2.041 4.635 1.00 96.19 86 LEU A O 1
ATOM 663 N N . CYS A 1 87 ? -4.343 2.248 3.760 1.00 97.12 87 CYS A N 1
ATOM 664 C CA . CYS A 1 87 ? -3.664 2.362 5.056 1.00 97.12 87 CYS A CA 1
ATOM 665 C C . CYS A 1 87 ? -4.196 3.537 5.884 1.00 97.12 87 CYS A C 1
ATOM 667 O O . CYS A 1 87 ? -4.465 3.378 7.072 1.00 97.12 87 CYS A O 1
ATOM 669 N N . LYS A 1 88 ? -4.424 4.701 5.260 1.00 96.12 88 LYS A N 1
ATOM 670 C CA . LYS A 1 88 ? -5.052 5.851 5.935 1.00 96.12 88 LYS A CA 1
ATOM 671 C C . LYS A 1 88 ? -6.457 5.516 6.438 1.00 96.12 88 LYS A C 1
ATOM 673 O O . LYS A 1 88 ? -6.786 5.811 7.582 1.00 96.12 88 LYS A O 1
ATOM 678 N N . SER A 1 89 ? -7.263 4.860 5.605 1.00 94.25 89 SER A N 1
ATOM 679 C CA . SER A 1 89 ? -8.619 4.435 5.977 1.00 94.25 89 SER A CA 1
ATOM 680 C C . SER A 1 89 ? -8.606 3.411 7.118 1.00 94.25 89 SER A C 1
ATOM 682 O O . SER A 1 89 ? -9.425 3.494 8.030 1.00 94.25 89 SER A O 1
ATOM 684 N N . LEU A 1 90 ? -7.647 2.479 7.103 1.00 96.25 90 LEU A N 1
ATOM 685 C CA . LEU A 1 90 ? -7.424 1.503 8.167 1.00 96.25 90 LEU A CA 1
ATOM 686 C C . LEU A 1 90 ? -7.050 2.178 9.482 1.00 96.25 90 LEU A C 1
ATOM 688 O O . LEU A 1 90 ? -7.636 1.834 10.501 1.00 96.25 90 LEU A O 1
ATOM 692 N N . HIS A 1 91 ? -6.139 3.152 9.467 1.00 96.25 91 HIS A N 1
ATOM 693 C CA . HIS A 1 91 ? -5.777 3.903 10.670 1.00 96.25 91 HIS A CA 1
ATOM 694 C C . HIS A 1 91 ? -6.979 4.633 11.274 1.00 96.25 91 HIS A C 1
ATOM 696 O O . HIS A 1 91 ? -7.251 4.461 12.458 1.00 96.25 91 HIS A O 1
ATOM 702 N N . ILE A 1 92 ? -7.753 5.355 10.457 1.00 95.12 92 ILE A N 1
ATOM 703 C CA . ILE A 1 92 ? -8.962 6.059 10.916 1.00 95.12 92 ILE A CA 1
ATOM 704 C C . ILE A 1 92 ? -9.973 5.073 11.521 1.00 95.12 92 ILE A C 1
ATOM 706 O O . ILE A 1 92 ? -10.544 5.323 12.584 1.00 95.12 92 ILE A O 1
ATOM 710 N N . LEU A 1 93 ? -10.201 3.934 10.859 1.00 94.69 93 LEU A N 1
ATOM 711 C CA . LEU A 1 93 ? -11.118 2.910 11.355 1.00 94.69 93 LEU A CA 1
ATOM 712 C C . LEU A 1 93 ? -10.615 2.288 12.664 1.00 94.69 93 LEU A C 1
ATOM 714 O O . LEU A 1 93 ? -11.406 2.072 13.580 1.00 94.69 93 LEU A O 1
ATOM 718 N N . LEU A 1 94 ? -9.313 2.026 12.759 1.00 96.44 94 LEU A N 1
ATOM 719 C CA . LEU A 1 94 ? -8.676 1.428 13.925 1.00 96.44 94 LEU A CA 1
ATOM 720 C C . LEU A 1 94 ? -8.750 2.345 15.149 1.00 96.44 94 LEU A C 1
ATOM 722 O O . LEU A 1 94 ? -9.134 1.893 16.227 1.00 96.44 94 LEU A O 1
ATOM 726 N N . GLU A 1 95 ? -8.444 3.630 14.972 1.00 95.56 95 GLU A N 1
ATOM 727 C CA . GLU A 1 95 ? -8.583 4.650 16.014 1.00 95.56 95 GLU A CA 1
ATOM 728 C C . GLU A 1 95 ? -10.029 4.752 16.485 1.00 95.56 95 GLU A C 1
ATOM 730 O O . GLU A 1 95 ? -10.298 4.663 17.680 1.00 95.56 95 GLU A O 1
ATOM 735 N N . ARG A 1 96 ? -10.983 4.823 15.551 1.00 94.31 96 ARG A N 1
ATOM 736 C CA . ARG A 1 96 ? -12.406 4.856 15.896 1.00 94.31 96 ARG A CA 1
ATOM 737 C C . ARG A 1 96 ? -12.833 3.615 16.684 1.00 94.31 96 ARG A C 1
ATOM 739 O O . ARG A 1 96 ? -13.542 3.745 17.680 1.00 94.31 96 ARG A O 1
ATOM 746 N N . MET A 1 97 ? -12.411 2.421 16.266 1.00 94.69 97 MET A N 1
ATOM 747 C CA . MET A 1 97 ? -12.700 1.175 16.984 1.00 94.69 97 MET A CA 1
ATOM 748 C C . MET A 1 97 ? -12.119 1.180 18.403 1.00 94.69 97 MET A C 1
ATOM 750 O O . MET A 1 97 ? -12.746 0.649 19.323 1.00 94.69 97 MET A O 1
ATOM 754 N N . TYR A 1 98 ? -10.945 1.779 18.589 1.00 94.81 98 TYR A N 1
ATOM 755 C CA . TYR A 1 98 ? -10.314 1.921 19.896 1.00 94.81 98 TYR A CA 1
ATOM 756 C C . TYR A 1 98 ? -11.055 2.930 20.783 1.00 94.81 98 TYR A C 1
ATOM 758 O O . TYR A 1 98 ? -11.458 2.581 21.892 1.00 94.81 98 TYR A O 1
ATOM 766 N N . THR A 1 99 ? -11.350 4.132 20.278 1.00 94.62 99 THR A N 1
ATOM 767 C CA . THR A 1 99 ? -12.105 5.166 21.010 1.00 94.62 99 THR A CA 1
ATOM 768 C C . THR A 1 99 ? -13.498 4.682 21.419 1.00 94.62 99 THR A C 1
ATOM 770 O O . THR A 1 99 ? -13.967 4.987 22.512 1.00 94.62 99 THR A O 1
ATOM 773 N N . GLN A 1 100 ? -14.154 3.876 20.581 1.00 93.06 100 GLN A N 1
ATOM 774 C CA . GLN A 1 100 ? -15.475 3.304 20.868 1.00 93.06 100 GLN A CA 1
ATOM 775 C C . GLN A 1 100 ? -15.419 2.060 21.779 1.00 93.06 100 GLN A C 1
ATOM 777 O O . GLN A 1 100 ? -16.447 1.426 22.022 1.00 93.06 100 GLN A O 1
ATOM 782 N N . SER A 1 101 ? -14.242 1.690 22.304 1.00 91.50 101 SER A N 1
ATOM 783 C CA . SER A 1 101 ? -14.040 0.493 23.139 1.00 91.50 101 SER A CA 1
ATOM 784 C C . SER A 1 101 ? -14.524 -0.806 22.468 1.00 91.50 101 SER A C 1
ATOM 786 O O . SER A 1 101 ? -15.041 -1.727 23.118 1.00 91.50 101 SER A O 1
ATOM 788 N N . TYR A 1 102 ? -14.414 -0.884 21.137 1.00 93.25 102 TYR A N 1
ATOM 789 C CA . TYR A 1 102 ? -14.771 -2.082 20.371 1.00 93.25 102 TYR A CA 1
ATOM 790 C C . TYR A 1 102 ? -13.670 -3.140 20.432 1.00 93.25 102 TYR A C 1
ATOM 792 O O . TYR A 1 102 ? -13.959 -4.334 20.363 1.00 93.25 102 TYR A O 1
ATOM 800 N N . ILE A 1 103 ? -12.425 -2.701 20.602 1.00 92.69 103 ILE A N 1
ATOM 801 C CA . ILE A 1 103 ? -11.237 -3.535 20.763 1.00 92.69 103 ILE A CA 1
ATOM 802 C C . ILE A 1 103 ? -10.462 -3.095 22.007 1.00 92.69 103 ILE A C 1
ATOM 804 O O . ILE A 1 103 ? -10.562 -1.949 22.435 1.00 92.69 103 ILE A O 1
ATOM 808 N N . ASN A 1 104 ? -9.695 -4.013 22.592 1.00 93.81 104 ASN A N 1
ATOM 809 C CA . ASN A 1 104 ? -8.790 -3.700 23.696 1.00 93.81 104 ASN A CA 1
ATOM 810 C C . ASN A 1 104 ? -7.434 -3.188 23.177 1.00 93.81 104 ASN A C 1
ATOM 812 O O . ASN A 1 104 ? -7.128 -3.301 21.988 1.00 93.81 104 ASN A O 1
ATOM 816 N N . ASN A 1 105 ? -6.609 -2.665 24.088 1.00 95.88 105 ASN A N 1
ATOM 817 C CA . ASN A 1 105 ? -5.296 -2.109 23.755 1.00 95.88 105 ASN A CA 1
ATOM 818 C C . ASN A 1 105 ? -4.372 -3.126 23.062 1.00 95.88 105 ASN A C 1
ATOM 820 O O . ASN A 1 105 ? -3.735 -2.803 22.068 1.00 95.88 105 ASN A O 1
ATOM 824 N N . ASN A 1 106 ? -4.360 -4.382 23.521 1.00 96.38 106 ASN A N 1
ATOM 825 C CA . ASN A 1 106 ? -3.527 -5.429 22.918 1.00 96.38 106 ASN A CA 1
ATOM 826 C C . ASN A 1 106 ? -3.875 -5.653 21.441 1.00 96.38 106 ASN A C 1
ATOM 828 O O . ASN A 1 106 ? -2.991 -5.756 20.594 1.00 96.38 106 ASN A O 1
ATOM 832 N N . ARG A 1 107 ? -5.171 -5.700 21.112 1.00 94.50 107 ARG A N 1
ATOM 833 C CA . ARG A 1 107 ? -5.628 -5.882 19.733 1.00 94.50 107 ARG A CA 1
ATOM 834 C C . ARG A 1 107 ? -5.410 -4.635 18.881 1.00 94.50 107 ARG A C 1
ATOM 836 O O . ARG A 1 107 ? -5.100 -4.767 17.702 1.00 94.50 107 ARG A O 1
ATOM 843 N N . PHE A 1 108 ? -5.539 -3.448 19.469 1.00 96.44 108 PHE A N 1
ATOM 844 C CA . PHE A 1 108 ? -5.205 -2.189 18.807 1.00 96.44 108 PHE A CA 1
ATOM 845 C C . PHE A 1 108 ? -3.726 -2.141 18.402 1.00 96.44 108 PHE A C 1
ATOM 847 O O . PHE A 1 108 ? -3.424 -1.901 17.234 1.00 96.44 108 PHE A O 1
ATOM 854 N N . GLU A 1 109 ? -2.814 -2.464 19.321 1.00 97.50 109 GLU A N 1
ATOM 855 C CA . GLU A 1 109 ? -1.377 -2.512 19.027 1.00 97.50 109 GLU A CA 1
ATOM 856 C C . GLU A 1 109 ? -1.023 -3.621 18.028 1.00 97.50 109 GLU A C 1
ATOM 858 O O . GLU A 1 109 ? -0.241 -3.384 17.109 1.00 97.50 109 GLU A O 1
ATOM 863 N N . SER A 1 110 ? -1.660 -4.795 18.119 1.00 97.00 110 SER A N 1
ATOM 864 C CA . SER A 1 110 ? -1.499 -5.858 17.116 1.00 97.00 110 SER A CA 1
ATOM 865 C C . SER A 1 110 ? -1.897 -5.386 15.715 1.00 97.00 110 SER A C 1
ATOM 867 O O . SER A 1 110 ? -1.159 -5.596 14.759 1.00 97.00 110 SER A O 1
ATOM 869 N N . PHE A 1 111 ? -3.040 -4.710 15.577 1.00 97.19 111 PHE A N 1
ATOM 870 C CA . PHE A 1 111 ? -3.489 -4.188 14.287 1.00 97.19 111 PHE A CA 1
ATOM 871 C C . PHE A 1 111 ? -2.608 -3.046 13.769 1.00 97.19 111 PHE A C 1
ATOM 873 O O . PHE A 1 111 ? -2.371 -2.962 12.564 1.00 97.19 111 PHE A O 1
ATOM 880 N N . LYS A 1 112 ? -2.075 -2.191 14.650 1.00 97.69 112 LYS A N 1
ATOM 881 C CA . LYS A 1 112 ? -1.067 -1.191 14.266 1.00 97.69 112 LYS A CA 1
ATOM 882 C C . LYS A 1 112 ? 0.191 -1.853 13.720 1.00 97.69 112 LYS A C 1
ATOM 884 O O . LYS A 1 112 ? 0.707 -1.405 12.698 1.00 97.69 112 LYS A O 1
ATOM 889 N N . LEU A 1 113 ? 0.663 -2.911 14.377 1.00 98.00 113 LEU A N 1
ATOM 890 C CA . LEU A 1 113 ? 1.827 -3.668 13.932 1.00 98.00 113 LEU A CA 1
ATOM 891 C C . LEU A 1 113 ? 1.584 -4.318 12.565 1.00 98.00 113 LEU A C 1
ATOM 893 O O . LEU A 1 113 ? 2.456 -4.243 11.702 1.00 98.00 113 LEU A O 1
ATOM 897 N N . ASP A 1 114 ? 0.401 -4.891 12.338 1.00 97.62 114 ASP A N 1
ATOM 898 C CA . ASP A 1 114 ? 0.032 -5.461 11.038 1.00 97.62 114 ASP A CA 1
ATOM 899 C C . ASP A 1 114 ? 0.069 -4.403 9.924 1.00 97.62 114 ASP A C 1
ATOM 901 O O . ASP A 1 114 ? 0.690 -4.619 8.883 1.00 97.62 114 ASP A O 1
ATOM 905 N N . ILE A 1 115 ? -0.542 -3.231 10.149 1.00 97.81 115 ILE A N 1
ATOM 906 C CA . ILE A 1 115 ? -0.518 -2.128 9.173 1.00 97.81 115 ILE A CA 1
ATOM 907 C C . ILE A 1 115 ? 0.922 -1.656 8.929 1.00 97.81 115 ILE A C 1
ATOM 909 O O . ILE A 1 115 ? 1.322 -1.472 7.780 1.00 97.81 115 ILE A O 1
ATOM 913 N N . ALA A 1 116 ? 1.715 -1.483 9.991 1.00 97.88 116 ALA A N 1
ATOM 914 C CA . ALA A 1 116 ? 3.104 -1.040 9.893 1.00 97.88 116 ALA A CA 1
ATOM 915 C C . ALA A 1 116 ? 3.983 -2.045 9.128 1.00 97.88 116 ALA A C 1
ATOM 917 O O . ALA A 1 116 ? 4.855 -1.647 8.353 1.00 97.88 116 ALA A O 1
ATOM 918 N N . THR A 1 117 ? 3.730 -3.340 9.316 1.00 98.12 117 THR A N 1
ATOM 919 C CA . THR A 1 117 ? 4.439 -4.425 8.630 1.00 98.12 117 THR A CA 1
ATOM 920 C C . THR A 1 117 ? 4.182 -4.367 7.127 1.00 98.12 117 THR A C 1
ATOM 922 O O . THR A 1 117 ? 5.133 -4.319 6.344 1.00 98.12 117 THR A O 1
ATOM 925 N N . GLU A 1 1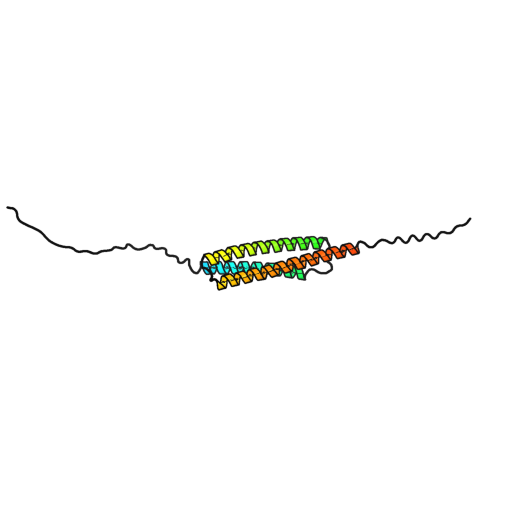18 ? 2.915 -4.281 6.715 1.00 97.62 118 GLU A N 1
ATOM 926 C CA . GLU A 1 118 ? 2.568 -4.166 5.294 1.00 97.62 118 GLU A CA 1
ATOM 927 C C . GLU A 1 118 ? 3.050 -2.843 4.693 1.00 97.62 118 GLU A C 1
ATOM 929 O O . GLU A 1 118 ? 3.529 -2.818 3.562 1.00 97.62 118 GLU A O 1
ATOM 934 N N . TRP A 1 119 ? 3.013 -1.744 5.453 1.00 98.19 119 TRP A N 1
ATOM 935 C CA . TRP A 1 119 ? 3.557 -0.459 5.009 1.00 98.19 119 TRP A CA 1
ATOM 936 C C . TRP A 1 119 ? 5.052 -0.540 4.703 1.00 98.19 119 TRP A C 1
ATOM 938 O O . TRP A 1 119 ? 5.503 -0.094 3.641 1.00 98.19 119 TRP A O 1
ATOM 948 N N . LYS A 1 120 ? 5.831 -1.123 5.622 1.00 98.25 120 LYS A N 1
ATOM 949 C CA . LYS A 1 120 ? 7.274 -1.311 5.452 1.00 98.25 120 LYS A CA 1
ATOM 950 C C . LYS A 1 120 ? 7.563 -2.168 4.222 1.00 98.25 120 LYS A C 1
ATOM 952 O O . LYS A 1 120 ? 8.416 -1.804 3.413 1.00 98.25 120 LYS A O 1
ATOM 957 N N . ARG A 1 121 ? 6.823 -3.266 4.064 1.00 98.00 121 ARG A N 1
ATOM 958 C CA . ARG A 1 121 ? 6.940 -4.187 2.932 1.00 98.00 121 ARG A CA 1
ATOM 959 C C . ARG A 1 121 ? 6.638 -3.490 1.604 1.00 98.00 121 ARG A C 1
ATOM 961 O O . ARG A 1 121 ? 7.502 -3.458 0.733 1.00 98.00 121 ARG A O 1
ATOM 968 N N . ALA A 1 122 ? 5.484 -2.832 1.487 1.00 98.12 122 ALA A N 1
ATOM 969 C CA . ALA A 1 122 ? 5.087 -2.073 0.299 1.00 98.12 122 ALA A CA 1
ATOM 970 C C . ALA A 1 122 ? 6.116 -0.997 -0.082 1.00 98.12 122 ALA A C 1
ATOM 972 O O . ALA A 1 122 ? 6.469 -0.843 -1.252 1.00 98.12 122 ALA A O 1
ATOM 973 N N . SER A 1 123 ? 6.611 -0.253 0.912 1.00 97.88 123 SER A N 1
ATOM 974 C CA . SER A 1 123 ? 7.589 0.821 0.701 1.00 97.88 123 SER A CA 1
ATOM 975 C C . SER A 1 123 ? 8.919 0.278 0.179 1.00 97.88 123 SER A C 1
ATOM 977 O O . SER A 1 123 ? 9.497 0.850 -0.747 1.00 97.88 123 SER A O 1
ATOM 979 N N . HIS A 1 124 ? 9.375 -0.847 0.734 1.00 98.12 124 HIS A N 1
ATOM 980 C CA . HIS A 1 124 ? 10.572 -1.536 0.267 1.00 98.12 124 HIS A CA 1
ATOM 981 C C . HIS A 1 124 ? 10.424 -1.995 -1.189 1.00 98.12 124 HIS A C 1
ATOM 983 O O . HIS A 1 124 ? 11.278 -1.675 -2.011 1.00 98.12 124 HIS A O 1
ATOM 989 N N . ILE A 1 125 ? 9.313 -2.655 -1.535 1.00 97.56 125 ILE A N 1
ATOM 990 C CA . ILE A 1 125 ? 9.043 -3.130 -2.903 1.00 97.56 125 ILE A CA 1
ATOM 991 C C . ILE A 1 125 ? 9.035 -1.972 -3.896 1.00 97.56 125 ILE A C 1
ATOM 993 O O . ILE A 1 125 ? 9.657 -2.058 -4.955 1.00 97.56 125 ILE A O 1
ATOM 997 N N . ARG A 1 126 ? 8.359 -0.866 -3.560 1.00 97.62 126 ARG A N 1
ATOM 998 C CA . ARG A 1 126 ? 8.317 0.319 -4.422 1.00 97.62 126 ARG A CA 1
ATOM 999 C C . ARG A 1 126 ? 9.710 0.885 -4.660 1.00 97.62 126 ARG A C 1
ATOM 1001 O O . ARG A 1 126 ? 10.056 1.160 -5.806 1.00 97.62 126 ARG A O 1
ATOM 1008 N N . SER A 1 127 ? 10.494 1.057 -3.597 1.00 97.69 127 SER A N 1
ATOM 1009 C CA . SER A 1 127 ? 11.861 1.570 -3.702 1.00 97.69 127 SER A CA 1
ATOM 1010 C C . SER A 1 127 ? 12.731 0.643 -4.554 1.00 97.69 127 SER A C 1
ATOM 1012 O O . SER A 1 127 ? 13.323 1.104 -5.527 1.00 97.69 127 SER A O 1
ATOM 1014 N N . ALA A 1 128 ? 12.726 -0.662 -4.270 1.00 96.38 128 ALA A N 1
ATOM 1015 C CA . ALA A 1 128 ? 13.491 -1.658 -5.017 1.00 96.38 128 ALA A CA 1
ATOM 1016 C C . ALA A 1 128 ? 13.101 -1.698 -6.503 1.00 96.38 128 ALA A C 1
ATOM 1018 O O . ALA A 1 128 ? 13.964 -1.687 -7.377 1.00 96.38 128 ALA A O 1
ATOM 1019 N N . THR A 1 129 ? 11.800 -1.671 -6.798 1.00 95.19 129 THR A N 1
ATOM 1020 C CA . THR A 1 129 ? 11.287 -1.656 -8.174 1.00 95.19 129 THR A CA 1
ATOM 1021 C C . THR A 1 129 ? 11.694 -0.385 -8.910 1.00 95.19 129 THR A C 1
ATOM 1023 O O . THR A 1 129 ? 12.173 -0.454 -10.035 1.00 95.19 129 THR A O 1
ATOM 1026 N N . THR A 1 130 ? 11.575 0.775 -8.261 1.00 94.94 130 THR A N 1
ATOM 1027 C CA . THR A 1 130 ? 11.983 2.060 -8.850 1.00 94.94 130 THR A CA 1
ATOM 1028 C C . THR A 1 130 ? 13.484 2.069 -9.154 1.00 94.94 130 THR A C 1
ATOM 1030 O O . THR A 1 130 ? 13.896 2.494 -10.231 1.00 94.94 130 THR A O 1
ATOM 1033 N N . HIS A 1 131 ? 14.310 1.544 -8.241 1.00 94.62 131 HIS A N 1
ATOM 1034 C CA . HIS A 1 131 ? 15.749 1.391 -8.466 1.00 94.62 131 HIS A CA 1
ATOM 1035 C C . HIS A 1 131 ? 16.058 0.475 -9.655 1.00 94.62 131 HIS A C 1
ATOM 1037 O O . HIS A 1 131 ? 16.916 0.805 -10.475 1.00 94.62 131 HIS A O 1
ATOM 1043 N N . LEU A 1 132 ? 15.348 -0.648 -9.769 1.00 92.81 132 LEU A N 1
ATOM 1044 C CA . LEU A 1 132 ? 15.523 -1.597 -10.863 1.00 92.81 132 LEU A CA 1
ATOM 1045 C C . LEU A 1 132 ? 15.152 -0.975 -12.217 1.00 92.81 132 LEU A C 1
ATOM 1047 O O . LEU A 1 132 ? 15.921 -1.089 -13.171 1.00 92.81 132 LEU A O 1
ATOM 1051 N N . LEU A 1 133 ? 14.034 -0.249 -12.283 1.00 92.69 133 LEU A N 1
ATOM 1052 C CA . LEU A 1 133 ? 13.602 0.468 -13.484 1.00 92.69 133 LEU A CA 1
ATOM 1053 C C . LEU A 1 133 ? 14.585 1.573 -13.890 1.00 92.69 133 LEU A C 1
ATOM 1055 O O . LEU A 1 133 ? 14.936 1.682 -15.064 1.00 92.69 133 LEU A O 1
ATOM 1059 N N . HIS A 1 134 ? 15.081 2.353 -12.926 1.00 91.44 134 HIS A N 1
ATOM 1060 C CA . HIS A 1 134 ? 16.089 3.381 -13.188 1.00 91.44 134 HIS A CA 1
ATOM 1061 C C . HIS A 1 134 ? 17.369 2.771 -13.773 1.00 91.44 134 HIS A C 1
ATOM 1063 O O . HIS A 1 134 ? 17.898 3.248 -14.773 1.00 91.44 134 HIS A O 1
ATOM 1069 N N . HIS A 1 135 ? 17.848 1.673 -13.189 1.00 89.88 135 HIS A N 1
ATOM 1070 C CA . HIS A 1 135 ? 19.043 0.989 -13.667 1.00 89.88 135 HIS A CA 1
ATOM 1071 C C . HIS A 1 135 ? 18.852 0.354 -15.058 1.00 89.88 135 HIS A C 1
ATOM 1073 O O . HIS A 1 135 ? 19.763 0.425 -15.886 1.00 89.88 135 HIS A O 1
ATOM 1079 N N . ALA A 1 136 ? 17.674 -0.209 -15.352 1.00 88.31 136 ALA A N 1
ATOM 1080 C CA . ALA A 1 136 ? 17.334 -0.704 -16.688 1.00 88.31 136 ALA A CA 1
ATOM 1081 C C . ALA A 1 136 ? 17.376 0.421 -17.740 1.00 88.31 136 ALA A C 1
ATOM 1083 O O . ALA A 1 136 ? 17.947 0.242 -18.817 1.00 88.31 136 ALA A O 1
ATOM 1084 N N . MET A 1 137 ? 16.866 1.606 -17.392 1.00 87.06 137 MET A N 1
ATOM 1085 C CA . MET A 1 137 ? 16.913 2.789 -18.253 1.00 87.06 137 MET A CA 1
ATOM 1086 C C . MET A 1 137 ? 18.353 3.254 -18.523 1.00 87.06 137 MET A C 1
ATOM 1088 O O . MET A 1 137 ? 18.711 3.511 -19.673 1.00 87.06 137 MET A O 1
ATOM 1092 N N . THR A 1 138 ? 19.207 3.314 -17.492 1.00 86.44 138 THR A N 1
ATOM 1093 C CA . THR A 1 138 ? 20.623 3.702 -17.646 1.00 86.44 138 THR A CA 1
ATOM 1094 C C . THR A 1 138 ? 21.389 2.730 -18.552 1.00 86.44 138 THR A C 1
ATOM 1096 O O . THR A 1 138 ? 22.179 3.159 -19.392 1.00 86.44 138 THR A O 1
ATOM 1099 N N . ARG A 1 139 ? 21.144 1.417 -18.429 1.00 82.69 139 ARG A N 1
ATOM 1100 C CA . ARG A 1 139 ? 21.819 0.396 -19.251 1.00 82.69 139 ARG A CA 1
ATOM 1101 C C . ARG A 1 139 ? 21.512 0.527 -20.743 1.00 82.69 139 ARG A C 1
ATOM 1103 O O . ARG A 1 139 ? 22.407 0.320 -21.556 1.00 82.69 139 ARG A O 1
ATOM 1110 N N . GLN A 1 140 ? 20.286 0.894 -21.107 1.00 73.06 140 GLN A N 1
ATOM 1111 C CA . GLN A 1 140 ? 19.906 1.045 -22.515 1.00 73.06 140 GLN A CA 1
ATOM 1112 C C . GLN A 1 140 ? 20.512 2.292 -23.171 1.00 73.06 140 GLN A C 1
ATOM 1114 O O . GLN A 1 140 ? 20.854 2.251 -24.349 1.00 73.06 140 GLN A O 1
ATOM 1119 N N . GLN A 1 141 ? 20.729 3.376 -22.420 1.00 68.94 141 GLN A N 1
ATOM 1120 C CA . GLN A 1 141 ? 21.383 4.579 -22.957 1.00 68.94 141 GLN A CA 1
ATOM 1121 C C . GLN A 1 141 ? 22.852 4.333 -23.346 1.00 68.94 141 GLN A C 1
ATOM 1123 O O . GLN A 1 141 ? 23.332 4.878 -24.341 1.00 68.94 141 GLN A O 1
ATOM 1128 N N . LEU A 1 142 ? 23.555 3.469 -22.607 1.00 67.38 142 LEU A N 1
ATOM 1129 C CA . LEU A 1 142 ? 24.945 3.104 -22.899 1.00 67.38 142 LEU A CA 1
ATOM 1130 C C . LEU A 1 142 ? 25.084 2.242 -24.167 1.00 67.38 142 LEU A C 1
ATOM 1132 O O . LEU A 1 142 ? 26.098 2.340 -24.849 1.00 67.38 142 LEU A O 1
ATOM 1136 N N . GLN A 1 143 ? 24.073 1.439 -24.517 1.00 61.53 143 GLN A N 1
ATOM 1137 C CA . GLN A 1 143 ? 24.112 0.574 -25.707 1.00 61.53 143 GLN A CA 1
ATOM 1138 C C . GLN A 1 143 ? 23.867 1.329 -27.024 1.00 61.53 143 GLN A C 1
ATOM 1140 O O . GLN A 1 143 ? 24.383 0.922 -28.058 1.00 61.53 143 GLN A O 1
ATOM 1145 N N . CYS A 1 144 ? 23.141 2.450 -27.001 1.00 57.44 144 CYS A N 1
ATOM 1146 C CA . CYS A 1 144 ? 22.904 3.271 -28.197 1.00 57.44 144 CYS A CA 1
ATOM 1147 C C . CYS A 1 144 ? 24.030 4.281 -28.495 1.00 57.44 144 CYS A C 1
ATOM 1149 O O . CYS A 1 144 ? 23.932 5.024 -29.467 1.00 57.44 144 CYS A O 1
ATOM 1151 N N . SER A 1 145 ? 25.083 4.325 -27.671 1.00 55.34 145 SER A N 1
ATOM 1152 C CA . SER A 1 145 ? 26.154 5.332 -27.742 1.00 55.34 145 SER A CA 1
ATOM 1153 C C . SER A 1 145 ? 27.491 4.770 -28.251 1.00 55.34 145 SER A C 1
ATOM 1155 O O . SER A 1 145 ? 28.547 5.303 -27.913 1.00 55.34 145 SER A O 1
ATOM 1157 N N . SER A 1 146 ? 27.489 3.688 -29.040 1.00 48.94 146 SER A N 1
ATOM 1158 C CA . SER A 1 146 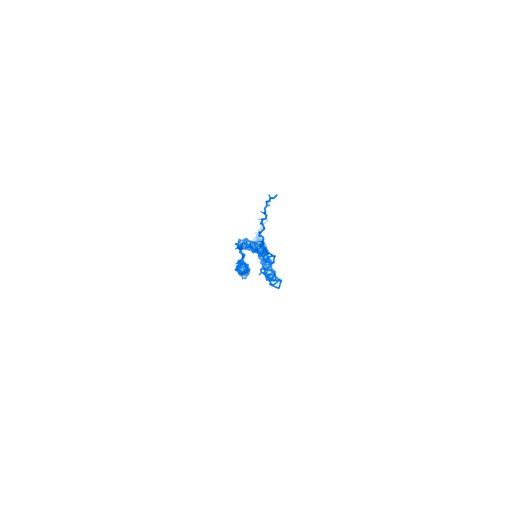? 28.713 3.239 -29.720 1.00 48.94 146 SER A CA 1
ATOM 1159 C C . SER A 1 146 ? 29.071 4.209 -30.856 1.00 48.94 146 SER A C 1
ATOM 1161 O O . SER A 1 146 ? 28.241 4.423 -31.742 1.00 48.94 146 SER A O 1
ATOM 1163 N N . PRO A 1 147 ? 30.283 4.798 -30.869 1.00 48.62 147 PRO A N 1
ATOM 1164 C CA . PRO A 1 147 ? 30.719 5.643 -31.969 1.00 48.62 147 PRO A CA 1
ATOM 1165 C C . PRO A 1 147 ? 30.884 4.790 -33.229 1.00 48.62 147 PRO A C 1
ATOM 1167 O O . PRO A 1 147 ? 31.584 3.777 -33.232 1.00 48.62 147 PRO A O 1
ATOM 1170 N N . ILE A 1 148 ? 30.224 5.217 -34.302 1.00 54.78 148 ILE A N 1
ATOM 1171 C CA . ILE A 1 148 ? 30.472 4.747 -35.662 1.00 54.78 148 ILE A CA 1
ATOM 1172 C C . ILE A 1 148 ? 31.903 5.179 -36.003 1.00 54.78 148 ILE A C 1
ATOM 1174 O O . ILE A 1 148 ? 32.135 6.326 -36.379 1.00 54.78 148 ILE A O 1
ATOM 1178 N N . ASN A 1 149 ? 32.878 4.286 -35.831 1.00 52.34 149 ASN A N 1
ATOM 1179 C CA . ASN A 1 149 ? 34.185 4.459 -36.453 1.00 52.34 149 ASN A CA 1
ATOM 1180 C C . ASN A 1 149 ? 33.982 4.260 -37.955 1.00 52.34 149 ASN A C 1
ATOM 1182 O O . ASN A 1 149 ? 33.929 3.136 -38.446 1.00 52.34 149 ASN A O 1
ATOM 1186 N N . HIS A 1 150 ? 33.805 5.370 -38.667 1.00 53.16 150 HIS A N 1
ATOM 1187 C CA . HIS A 1 150 ? 33.901 5.396 -40.115 1.00 53.16 150 HIS A CA 1
ATOM 1188 C C . HIS A 1 150 ? 35.381 5.193 -40.461 1.00 53.16 150 HIS A C 1
ATOM 1190 O O . HIS A 1 150 ? 36.198 6.106 -40.355 1.00 53.16 150 HIS A O 1
ATOM 1196 N N . GLU A 1 151 ? 35.732 3.955 -40.790 1.00 53.62 151 GLU A N 1
ATOM 1197 C CA . GLU A 1 151 ? 37.006 3.585 -41.396 1.00 53.62 151 GLU A CA 1
ATOM 1198 C C . GLU A 1 151 ? 37.052 4.237 -42.790 1.00 53.62 151 GLU A C 1
ATOM 1200 O O . GLU A 1 151 ? 36.533 3.695 -43.764 1.00 53.62 151 GLU A O 1
ATOM 1205 N N . ASN A 1 152 ? 37.589 5.457 -42.883 1.00 53.97 152 ASN A N 1
ATOM 1206 C CA . ASN A 1 152 ? 37.931 6.059 -44.170 1.00 53.97 152 ASN A CA 1
ATOM 1207 C C . ASN A 1 152 ? 39.250 5.450 -44.637 1.00 53.97 152 ASN A C 1
ATOM 1209 O O . ASN A 1 15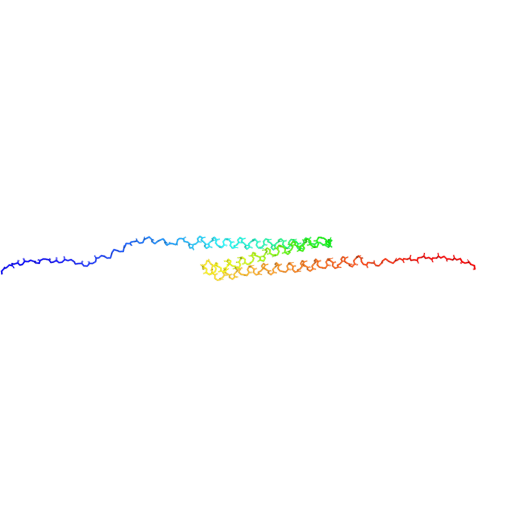2 ? 40.338 5.940 -44.341 1.00 53.97 152 ASN A O 1
ATOM 1213 N N . ASN A 1 153 ? 39.104 4.332 -45.334 1.00 56.50 153 ASN A N 1
ATOM 1214 C CA . ASN A 1 153 ? 40.136 3.705 -46.127 1.00 56.50 153 ASN A CA 1
ATOM 1215 C C . ASN A 1 153 ? 40.095 4.328 -47.532 1.00 56.50 153 ASN A C 1
ATOM 1217 O O . ASN A 1 153 ? 39.424 3.797 -48.408 1.00 56.50 153 ASN A O 1
ATOM 1221 N N . ASP A 1 154 ? 40.790 5.449 -47.728 1.00 55.81 154 ASP A N 1
ATOM 1222 C CA . ASP A 1 154 ? 41.103 5.970 -49.064 1.00 55.81 154 ASP A CA 1
ATOM 1223 C C . ASP A 1 154 ? 42.610 5.839 -49.302 1.00 55.81 154 ASP A C 1
ATOM 1225 O O . ASP A 1 154 ? 43.401 6.769 -49.149 1.00 55.81 154 ASP A O 1
ATOM 1229 N N . ASN A 1 155 ? 42.995 4.621 -49.682 1.00 56.59 155 ASN A N 1
ATOM 1230 C CA . ASN A 1 155 ? 44.108 4.421 -50.595 1.00 56.59 155 ASN A CA 1
ATOM 1231 C C . ASN A 1 155 ? 43.703 5.009 -51.950 1.00 56.59 155 ASN A C 1
ATOM 1233 O O . ASN A 1 155 ? 42.781 4.486 -52.567 1.00 56.59 155 ASN A O 1
ATOM 1237 N N . ASN A 1 156 ? 44.431 6.007 -52.444 1.00 52.84 156 ASN A N 1
ATOM 1238 C CA . ASN A 1 156 ? 44.721 6.102 -53.871 1.00 52.84 156 ASN A CA 1
ATOM 1239 C C . ASN A 1 156 ? 46.063 6.807 -54.092 1.00 52.84 156 ASN A C 1
ATOM 1241 O O . ASN A 1 156 ? 46.234 7.994 -53.820 1.00 52.84 156 ASN A O 1
ATOM 1245 N N . ASN A 1 157 ? 47.007 5.996 -54.570 1.00 56.75 157 ASN A N 1
ATOM 1246 C CA . ASN A 1 157 ? 48.127 6.406 -55.403 1.00 56.75 157 ASN A CA 1
ATOM 1247 C C . ASN A 1 157 ? 47.611 7.120 -56.658 1.00 56.75 157 ASN A C 1
ATOM 1249 O O . ASN A 1 157 ? 46.574 6.719 -57.170 1.00 56.75 157 ASN A O 1
ATOM 1253 N N . ASP A 1 158 ? 48.379 8.090 -57.151 1.00 60.56 158 ASP A N 1
ATOM 1254 C CA . ASP A 1 158 ? 48.779 8.291 -58.559 1.00 60.56 158 ASP A CA 1
ATOM 1255 C C . ASP A 1 158 ? 49.749 9.502 -58.553 1.00 60.56 158 ASP A C 1
ATOM 1257 O O . ASP A 1 158 ? 49.452 10.521 -57.931 1.00 60.56 158 ASP A O 1
ATOM 1261 N N . HIS A 1 159 ? 51.042 9.358 -58.900 1.00 54.03 159 HIS A N 1
ATOM 1262 C CA . HIS A 1 159 ? 51.602 9.583 -60.255 1.00 54.03 159 HIS A CA 1
ATOM 1263 C C . HIS A 1 159 ? 51.017 10.867 -60.878 1.00 54.03 159 HIS A C 1
ATOM 1265 O O . HIS A 1 159 ? 49.827 10.922 -61.147 1.00 54.03 159 HIS A O 1
ATOM 1271 N N . GLU A 1 160 ? 51.749 11.974 -61.025 1.00 52.38 160 GLU A N 1
ATOM 1272 C CA . GLU A 1 160 ? 53.012 12.201 -61.756 1.00 52.38 160 GLU A CA 1
ATOM 1273 C C . GLU A 1 160 ? 53.637 13.546 -61.336 1.00 52.38 160 GLU A C 1
ATOM 1275 O O . GLU A 1 160 ? 52.866 14.483 -61.018 1.00 52.38 160 GLU A O 1
#

pLDDT: mean 80.52, std 20.93, range [38.44, 98.25]